Protein AF-A0A4Y9QVW7-F1 (afdb_monomer_lite)

Radius of gyration: 24.95 Å; chains: 1; bounding box: 63×27×60 Å

Foldseek 3Di:
DCVVVVVVVVVVVVVCVVPDDDDDDVVVVVCCVVVVPVVVVVVVVVVVCVVPVVPVCVVVVVVVVVVVVVVVVVVD

InterPro domains:
  IPR021426 Protein of unknown function DUF3073 [PF11273] (2-68)

Sequence (76 aa):
MGRGRQKAKHTKVARELKYFSPDTNYGALERELTHGDARVVDERLDEDLAKWPEYEASESDEYVDHYATEDEQKRA

Structure (mmCIF, N/CA/C/O backbone):
data_AF-A0A4Y9QVW7-F1
#
_entry.id   AF-A0A4Y9QVW7-F1
#
loop_
_atom_site.group_PDB
_atom_site.id
_atom_site.type_symbol
_atom_site.label_atom_id
_atom_site.label_alt_id
_atom_site.label_comp_id
_atom_site.label_asym_id
_atom_site.label_entity_id
_atom_site.label_seq_id
_atom_site.pdbx_PDB_ins_code
_atom_site.Cartn_x
_atom_site.Cartn_y
_atom_site.Cartn_z
_atom_site.occupancy
_atom_site.B_iso_or_equiv
_atom_site.auth_seq_id
_atom_site.auth_comp_id
_atom_site.auth_asym_id
_atom_site.auth_atom_id
_atom_site.pdbx_PDB_model_num
ATOM 1 N N . MET A 1 1 ? -19.850 1.982 35.191 1.00 63.59 1 MET A N 1
ATOM 2 C CA . MET A 1 1 ? -18.918 0.824 35.170 1.00 63.59 1 MET A CA 1
ATOM 3 C C . MET A 1 1 ? -18.538 0.306 33.759 1.00 63.59 1 MET A C 1
ATOM 5 O O . MET A 1 1 ? -17.984 -0.778 33.658 1.00 63.59 1 MET A O 1
ATOM 9 N N . GLY A 1 2 ? -18.739 1.050 32.653 1.00 76.62 2 GLY A N 1
ATOM 10 C CA . GLY A 1 2 ? -18.476 0.537 31.284 1.00 76.62 2 GLY A CA 1
ATOM 11 C C . GLY A 1 2 ? -17.168 0.975 30.599 1.00 76.62 2 GLY A C 1
ATOM 12 O O . GLY A 1 2 ? -16.756 0.361 29.615 1.00 76.62 2 GLY A O 1
ATOM 13 N N . ARG A 1 3 ? -16.480 2.006 31.114 1.00 84.94 3 ARG A N 1
ATOM 14 C CA . ARG A 1 3 ? -15.326 2.630 30.431 1.00 84.94 3 ARG A CA 1
ATOM 15 C C . ARG A 1 3 ? -14.107 1.714 30.279 1.00 84.94 3 ARG A C 1
ATOM 17 O O . ARG A 1 3 ? -13.451 1.760 29.246 1.00 84.94 3 ARG A O 1
ATOM 24 N N . GLY A 1 4 ? -13.811 0.860 31.262 1.00 91.94 4 GLY A N 1
ATOM 25 C CA . GLY A 1 4 ? -12.648 -0.042 31.204 1.00 91.94 4 GLY A CA 1
ATOM 26 C C . GLY A 1 4 ? -12.747 -1.077 30.078 1.00 91.94 4 GLY A C 1
ATOM 27 O O . GLY A 1 4 ? -11.771 -1.331 29.378 1.00 91.94 4 GLY A O 1
ATOM 28 N N . ARG A 1 5 ? -13.954 -1.607 29.837 1.00 90.62 5 ARG A N 1
ATOM 29 C CA . ARG A 1 5 ? -14.215 -2.553 28.742 1.00 90.62 5 ARG A CA 1
ATOM 30 C C . ARG A 1 5 ? -14.118 -1.881 27.377 1.00 90.62 5 ARG A C 1
ATOM 32 O O . ARG A 1 5 ? -13.530 -2.458 26.470 1.00 90.62 5 ARG A O 1
ATOM 39 N N . GLN A 1 6 ? -14.652 -0.665 27.241 1.00 94.50 6 GLN A N 1
ATOM 40 C CA . GLN A 1 6 ? -14.491 0.124 26.017 1.00 94.50 6 GLN A CA 1
ATOM 41 C C . GLN A 1 6 ? -13.013 0.416 25.753 1.00 94.50 6 GLN A C 1
ATOM 43 O O . GLN A 1 6 ? -12.531 0.124 24.665 1.00 94.50 6 GLN A O 1
ATOM 48 N N . LYS A 1 7 ? -12.266 0.883 26.763 1.00 93.50 7 LYS A N 1
ATOM 49 C CA . LYS A 1 7 ? -10.826 1.148 26.638 1.00 93.50 7 LYS A CA 1
ATOM 50 C C . LYS A 1 7 ? -10.059 -0.096 26.183 1.00 93.50 7 LYS A C 1
ATOM 52 O O . LYS A 1 7 ? -9.272 -0.004 25.252 1.00 93.50 7 LYS A O 1
ATOM 57 N N . ALA A 1 8 ? -10.334 -1.261 26.771 1.00 94.94 8 ALA A N 1
ATOM 58 C CA . ALA A 1 8 ? -9.708 -2.516 26.356 1.00 94.94 8 ALA A CA 1
ATOM 59 C C . ALA A 1 8 ? -10.031 -2.885 24.894 1.00 94.94 8 ALA A C 1
ATOM 61 O O . ALA A 1 8 ? -9.125 -3.247 24.144 1.00 94.94 8 ALA A O 1
ATOM 62 N N . LYS A 1 9 ? -11.296 -2.745 24.470 1.00 95.81 9 LYS A N 1
ATOM 63 C CA . LYS A 1 9 ? -11.707 -2.983 23.076 1.00 95.81 9 LYS A CA 1
ATOM 64 C C . LYS A 1 9 ? -11.017 -2.022 22.105 1.00 95.81 9 LYS A C 1
ATOM 66 O O . LYS A 1 9 ? -10.476 -2.476 21.106 1.00 95.81 9 LYS A O 1
ATOM 71 N N . HIS A 1 10 ? -10.972 -0.728 22.419 1.00 96.44 10 HIS A N 1
ATOM 72 C CA . HIS A 1 10 ? -10.313 0.267 21.570 1.00 96.44 10 HIS A CA 1
ATOM 73 C C . HIS A 1 10 ? -8.806 0.034 21.468 1.00 96.44 10 HIS A C 1
ATOM 75 O O . HIS A 1 10 ? -8.268 0.106 20.372 1.00 96.44 10 HIS A O 1
ATOM 81 N N . THR A 1 11 ? -8.126 -0.314 22.566 1.00 95.62 11 THR A N 1
ATOM 82 C CA . THR A 1 11 ? -6.695 -0.651 22.519 1.00 95.62 11 THR A CA 1
ATOM 83 C C . THR A 1 11 ? -6.430 -1.877 21.647 1.00 95.62 11 THR A C 1
ATOM 85 O O . THR A 1 11 ? -5.429 -1.906 20.936 1.00 95.62 11 THR A O 1
ATOM 88 N N . LYS A 1 12 ? -7.313 -2.886 21.682 1.00 95.69 12 LYS A N 1
ATOM 89 C CA . LYS A 1 12 ? -7.202 -4.065 20.815 1.00 95.69 12 LYS A CA 1
ATOM 90 C C . LYS A 1 12 ? -7.325 -3.675 19.338 1.00 95.69 12 LYS A C 1
ATOM 92 O O . LYS A 1 12 ? -6.403 -3.951 18.582 1.00 95.69 12 LYS A O 1
ATOM 97 N N . VAL A 1 13 ? -8.384 -2.948 18.977 1.00 96.19 13 VAL A N 1
ATOM 98 C CA . VAL A 1 13 ? -8.604 -2.463 17.601 1.00 96.19 13 VAL A CA 1
ATOM 99 C C . VAL A 1 13 ? -7.457 -1.564 17.136 1.00 96.19 13 VAL A C 1
ATOM 101 O O . VAL A 1 13 ? -6.976 -1.701 16.023 1.00 96.19 13 VAL A O 1
ATOM 104 N N . ALA A 1 14 ? -6.958 -0.673 17.993 1.00 96.56 14 ALA A N 1
ATOM 105 C CA . ALA A 1 14 ? -5.848 0.209 17.646 1.00 96.56 14 ALA A CA 1
ATOM 106 C C . ALA A 1 14 ? -4.552 -0.564 17.355 1.00 96.56 14 ALA A C 1
ATOM 108 O O . ALA A 1 14 ? -3.798 -0.176 16.469 1.00 96.56 14 ALA A O 1
ATOM 109 N N . ARG A 1 15 ? -4.282 -1.655 18.085 1.00 97.00 15 ARG A N 1
ATOM 110 C CA . ARG A 1 15 ? -3.138 -2.531 17.786 1.00 97.00 15 ARG A CA 1
ATOM 111 C C . ARG A 1 15 ? -3.349 -3.296 16.492 1.00 97.00 15 ARG A C 1
ATOM 113 O O . ARG A 1 15 ? -2.414 -3.358 15.708 1.00 97.00 15 ARG A O 1
ATOM 120 N N . GLU A 1 16 ? -4.545 -3.839 16.280 1.00 94.81 16 GLU A N 1
ATOM 121 C CA . GLU A 1 16 ? -4.896 -4.486 15.015 1.00 94.81 16 GLU A CA 1
ATOM 122 C C . GLU A 1 16 ? -4.640 -3.521 13.861 1.00 94.81 16 GLU A C 1
ATOM 124 O O . GLU A 1 16 ? -3.852 -3.855 13.001 1.00 94.81 16 GLU A O 1
ATOM 129 N N . LEU A 1 17 ? -5.144 -2.285 13.915 1.00 95.44 17 LEU A N 1
ATOM 130 C CA . LEU A 1 17 ? -4.908 -1.268 12.884 1.00 95.44 17 LEU A CA 1
ATOM 131 C C . LEU A 1 17 ? -3.434 -0.868 12.733 1.00 95.44 17 LEU A C 1
ATOM 133 O O . LEU A 1 17 ? -2.966 -0.690 11.615 1.00 95.44 17 LEU A O 1
ATOM 137 N N . LYS A 1 18 ? -2.690 -0.720 13.837 1.00 96.50 18 LYS A N 1
ATOM 138 C CA . LYS A 1 18 ? -1.271 -0.326 13.793 1.00 96.50 18 LYS A CA 1
ATOM 139 C C . LYS A 1 18 ? -0.397 -1.382 13.115 1.00 96.50 18 LYS A C 1
ATOM 141 O O . LYS A 1 18 ? 0.582 -1.030 12.466 1.00 96.50 18 LYS A O 1
ATOM 146 N N . TYR A 1 19 ? -0.711 -2.653 13.336 1.00 96.12 19 TYR A N 1
ATOM 147 C CA . TYR A 1 19 ? 0.058 -3.787 12.826 1.00 96.12 19 TYR A CA 1
ATOM 148 C C . TYR A 1 19 ? -0.671 -4.523 11.696 1.00 96.12 19 TYR A C 1
ATOM 150 O O . TYR A 1 19 ? -0.260 -5.616 11.314 1.00 96.12 19 TYR A O 1
ATOM 158 N N . PHE A 1 20 ? -1.750 -3.941 11.169 1.00 95.19 20 PHE A N 1
ATOM 159 C CA . PHE A 1 20 ? -2.475 -4.482 10.034 1.00 95.19 20 PHE A CA 1
ATOM 160 C C . PHE A 1 20 ? -1.658 -4.208 8.779 1.00 95.19 20 PHE A C 1
ATOM 162 O O . PHE A 1 20 ? -1.492 -3.058 8.374 1.00 95.19 20 PHE A O 1
ATOM 169 N N . SER A 1 21 ? -1.167 -5.279 8.169 1.00 92.75 21 SER A N 1
ATOM 170 C CA . SER A 1 21 ? -0.731 -5.249 6.782 1.00 92.75 21 SER A CA 1
ATOM 171 C C . SER A 1 21 ? -1.884 -5.789 5.943 1.00 92.75 21 SER A C 1
ATOM 173 O O . SER A 1 21 ? -2.273 -6.937 6.164 1.00 92.75 21 SER A O 1
ATOM 175 N N . PRO A 1 22 ? -2.465 -5.000 5.028 1.00 91.69 22 PRO A N 1
ATOM 176 C CA . PRO A 1 22 ? -3.440 -5.528 4.089 1.00 91.69 22 PRO A CA 1
ATOM 177 C C . PRO A 1 22 ? -2.787 -6.588 3.197 1.00 91.69 22 PRO A C 1
ATOM 179 O O . PRO A 1 22 ? -1.634 -6.437 2.787 1.00 91.69 22 PRO A O 1
ATOM 182 N N . ASP A 1 23 ? -3.540 -7.641 2.882 1.00 90.12 23 ASP A N 1
ATOM 183 C CA . ASP A 1 23 ? -3.123 -8.623 1.887 1.00 90.12 23 ASP A CA 1
ATOM 184 C C . ASP A 1 23 ? -3.156 -7.978 0.499 1.00 90.12 23 ASP A C 1
ATOM 186 O O . ASP A 1 23 ? -4.156 -7.382 0.082 1.00 90.12 23 ASP A O 1
ATOM 190 N N . THR A 1 24 ? -2.054 -8.092 -0.231 1.00 91.69 24 THR A N 1
ATOM 191 C CA . THR A 1 24 ? -1.936 -7.574 -1.591 1.00 91.69 24 THR A CA 1
ATOM 192 C C . THR A 1 24 ? -2.496 -8.588 -2.586 1.00 91.69 24 THR A C 1
ATOM 194 O O . THR A 1 24 ? -2.098 -9.752 -2.624 1.00 91.69 24 THR A O 1
ATOM 197 N N . ASN A 1 25 ? -3.432 -8.154 -3.435 1.00 92.75 25 ASN A N 1
ATOM 198 C CA . ASN A 1 25 ? -3.953 -9.005 -4.503 1.00 92.75 25 ASN A CA 1
ATOM 199 C C . ASN A 1 25 ? -3.017 -8.963 -5.720 1.00 92.75 25 ASN A C 1
ATOM 201 O O . ASN A 1 25 ? -3.181 -8.131 -6.613 1.00 92.75 25 ASN A O 1
ATOM 205 N N . TYR A 1 26 ? -2.058 -9.887 -5.761 1.00 92.56 26 TYR A N 1
ATOM 206 C CA . TYR A 1 26 ? -1.078 -9.984 -6.847 1.00 92.56 26 TYR A CA 1
ATOM 207 C C . TYR A 1 26 ? -1.711 -10.182 -8.233 1.00 92.56 26 TYR A C 1
ATOM 209 O O . TYR A 1 26 ? -1.242 -9.594 -9.200 1.00 92.56 26 TYR A O 1
ATOM 217 N N . GLY A 1 27 ? -2.814 -10.929 -8.340 1.00 93.94 27 GLY A N 1
ATOM 218 C CA . GLY A 1 27 ? -3.492 -11.136 -9.626 1.00 93.94 27 GLY A CA 1
ATOM 219 C C . GLY A 1 27 ? -4.228 -9.893 -10.138 1.00 93.94 27 GLY A C 1
ATOM 220 O O . GLY A 1 27 ? -4.399 -9.714 -11.340 1.00 93.94 27 GLY A O 1
ATOM 221 N N . ALA A 1 28 ? -4.677 -9.009 -9.242 1.00 89.00 28 ALA A N 1
ATOM 222 C CA . ALA A 1 28 ? -5.207 -7.707 -9.641 1.00 89.00 28 ALA A CA 1
ATOM 223 C C . ALA A 1 28 ? -4.088 -6.774 -10.122 1.00 89.00 28 ALA A C 1
ATOM 225 O O . ALA A 1 28 ? -4.246 -6.159 -11.173 1.00 89.00 28 ALA A O 1
ATOM 226 N N . LEU A 1 29 ? -2.963 -6.749 -9.400 1.00 89.25 29 LEU A N 1
ATOM 227 C CA . LEU A 1 29 ? -1.778 -5.971 -9.761 1.00 89.25 29 LEU A CA 1
ATOM 228 C C . LEU A 1 29 ? -1.228 -6.371 -11.134 1.00 89.25 29 LEU A C 1
ATOM 230 O O . LEU A 1 29 ? -0.974 -5.515 -11.971 1.00 89.25 29 LEU A O 1
ATOM 234 N N . GLU A 1 30 ? -1.084 -7.669 -11.393 1.00 89.00 30 GLU A N 1
ATOM 235 C CA . GLU A 1 30 ? -0.581 -8.167 -12.675 1.00 89.00 30 GLU A CA 1
ATOM 236 C C . GLU A 1 30 ? -1.463 -7.719 -13.846 1.00 89.00 30 GLU A C 1
ATOM 238 O O . GLU A 1 30 ? -0.955 -7.293 -14.882 1.00 89.00 30 GLU A O 1
ATOM 243 N N . ARG A 1 31 ? -2.792 -7.752 -13.684 1.00 88.81 31 ARG A N 1
ATOM 244 C CA . ARG A 1 31 ? -3.716 -7.264 -14.718 1.00 88.81 31 ARG A CA 1
ATOM 245 C C . ARG A 1 31 ? -3.550 -5.773 -14.977 1.00 88.81 31 ARG A C 1
ATOM 247 O O . ARG A 1 31 ? -3.561 -5.378 -16.134 1.00 88.81 31 ARG A O 1
ATOM 254 N N . GLU A 1 32 ? -3.383 -4.965 -13.937 1.00 87.44 32 GLU A N 1
ATOM 255 C CA . GLU A 1 32 ? -3.143 -3.526 -14.083 1.00 87.44 32 GLU A CA 1
ATOM 256 C C . GLU A 1 32 ? -1.812 -3.243 -14.789 1.00 87.44 32 GLU A C 1
ATOM 258 O O . GLU A 1 32 ? -1.771 -2.429 -15.704 1.00 87.44 32 GLU A O 1
ATOM 263 N N . LEU A 1 33 ? -0.750 -3.973 -14.442 1.00 85.06 33 LEU A N 1
ATOM 264 C CA . LEU A 1 33 ? 0.562 -3.825 -15.079 1.00 85.06 33 LEU A CA 1
ATOM 265 C C . LEU A 1 33 ? 0.568 -4.274 -16.544 1.00 85.06 33 LEU A C 1
ATOM 267 O O . LEU A 1 33 ? 1.245 -3.675 -17.370 1.00 85.06 33 LEU A O 1
ATOM 271 N N . THR A 1 34 ? -0.178 -5.328 -16.875 1.00 82.44 34 THR A N 1
ATOM 272 C CA . THR A 1 34 ? -0.220 -5.886 -18.238 1.00 82.44 34 THR A CA 1
ATOM 273 C C . THR A 1 34 ? -1.216 -5.184 -19.158 1.00 82.44 34 THR A C 1
ATOM 275 O O . THR A 1 34 ? -1.037 -5.218 -20.372 1.00 82.44 34 THR A O 1
ATOM 278 N N . HIS A 1 35 ? -2.270 -4.576 -18.606 1.00 74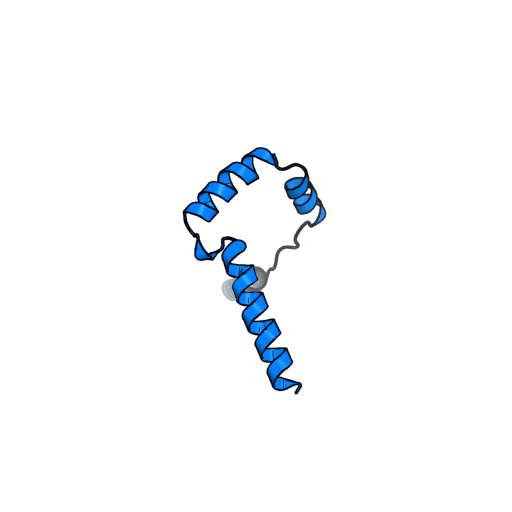.81 35 HIS A N 1
ATOM 279 C CA . HIS A 1 35 ? -3.321 -3.894 -19.373 1.00 74.81 35 HIS A CA 1
ATOM 280 C C . HIS A 1 35 ? -3.271 -2.367 -19.240 1.00 74.81 35 HIS A C 1
ATOM 282 O O . HIS A 1 35 ? -4.053 -1.679 -19.898 1.00 74.81 35 H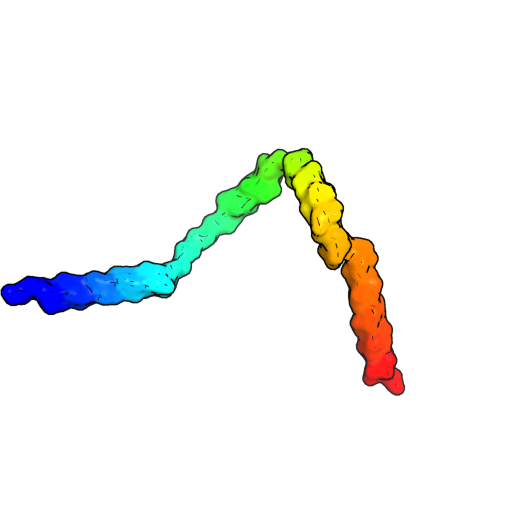IS A O 1
ATOM 288 N N . GLY A 1 36 ? -2.383 -1.830 -18.399 1.00 65.75 36 GLY A N 1
ATOM 289 C CA . GLY A 1 36 ? -2.054 -0.413 -18.377 1.00 65.75 36 GLY A CA 1
ATOM 290 C C . GLY A 1 36 ? -1.536 -0.006 -19.750 1.00 65.75 36 GLY A C 1
ATOM 291 O O . GLY A 1 36 ? -0.684 -0.684 -20.319 1.00 65.75 36 GLY A O 1
ATOM 292 N N . ASP A 1 37 ? -2.114 1.051 -20.312 1.00 64.12 37 ASP A N 1
ATOM 293 C CA . ASP A 1 37 ? -1.821 1.536 -21.657 1.00 64.12 37 ASP A CA 1
ATOM 294 C C . ASP A 1 37 ? -0.315 1.817 -21.778 1.00 64.12 37 ASP A C 1
ATOM 296 O O . ASP A 1 37 ? 0.177 2.835 -21.292 1.00 64.12 37 ASP A O 1
ATOM 300 N N . ALA A 1 38 ? 0.435 0.880 -22.369 1.00 61.62 38 ALA A N 1
ATOM 301 C CA . ALA A 1 38 ? 1.899 0.914 -22.415 1.00 61.62 38 ALA A CA 1
ATOM 302 C C . ALA A 1 38 ? 2.438 2.220 -23.026 1.00 61.62 38 ALA A C 1
ATOM 304 O O . ALA A 1 38 ? 3.545 2.638 -22.713 1.00 61.62 38 ALA A O 1
ATOM 305 N N . ARG A 1 39 ? 1.619 2.900 -23.840 1.00 60.56 39 ARG A N 1
ATOM 306 C CA . ARG A 1 39 ? 1.923 4.207 -24.434 1.00 60.56 39 ARG A CA 1
ATOM 307 C C . ARG A 1 39 ? 1.970 5.354 -23.421 1.00 60.56 39 ARG A C 1
ATOM 309 O O . ARG A 1 39 ? 2.785 6.248 -23.574 1.00 60.56 39 ARG A O 1
ATOM 316 N N . VAL A 1 40 ? 1.124 5.328 -22.390 1.00 61.34 40 VAL A N 1
ATOM 317 C CA . VAL A 1 40 ? 1.076 6.379 -21.351 1.00 61.34 40 VAL A CA 1
ATOM 318 C C . VAL A 1 40 ? 2.245 6.239 -20.371 1.00 61.34 40 VAL A C 1
ATOM 320 O O . VAL A 1 40 ? 2.687 7.220 -19.778 1.00 61.34 40 VAL A O 1
ATOM 323 N N . VAL A 1 41 ? 2.747 5.014 -20.190 1.00 64.94 41 VAL A N 1
ATOM 324 C CA . VAL A 1 41 ? 3.925 4.741 -19.355 1.00 64.94 41 VAL A CA 1
ATOM 325 C C . VAL A 1 41 ? 5.194 5.271 -20.021 1.00 64.94 41 VAL A C 1
ATOM 327 O O . VAL A 1 41 ? 6.023 5.835 -19.321 1.00 64.94 41 VAL A O 1
ATOM 330 N N . ASP A 1 42 ? 5.306 5.146 -21.345 1.00 71.31 42 ASP A N 1
ATOM 331 C CA . ASP A 1 42 ? 6.475 5.570 -22.131 1.00 71.31 42 ASP A CA 1
ATOM 332 C C . ASP A 1 42 ? 6.680 7.097 -22.078 1.00 71.31 42 ASP A C 1
ATOM 334 O O . ASP A 1 42 ? 7.723 7.576 -21.646 1.00 71.31 42 ASP A O 1
ATOM 338 N N . GLU A 1 43 ? 5.632 7.880 -22.370 1.00 77.38 43 GLU A N 1
ATOM 339 C CA . GLU A 1 43 ? 5.704 9.354 -22.332 1.00 77.38 43 GLU A CA 1
ATOM 340 C C . GLU A 1 43 ? 6.056 9.887 -20.936 1.00 77.38 43 GLU A C 1
ATOM 342 O O . GLU A 1 43 ? 6.851 10.813 -20.782 1.00 77.38 43 GLU A O 1
ATOM 347 N N . ARG A 1 44 ? 5.475 9.285 -19.895 1.00 81.25 44 ARG A N 1
ATOM 348 C CA . ARG A 1 44 ? 5.745 9.683 -18.513 1.00 81.25 44 ARG A CA 1
ATOM 349 C C . ARG A 1 44 ? 7.147 9.277 -18.058 1.00 81.25 44 ARG A C 1
ATOM 351 O O . ARG A 1 44 ? 7.754 9.992 -17.265 1.00 81.25 44 ARG A O 1
ATOM 358 N N . LEU A 1 45 ? 7.640 8.137 -18.535 1.00 82.38 45 LEU A N 1
ATOM 359 C CA . LEU A 1 45 ? 8.981 7.653 -18.235 1.00 82.38 45 LEU A CA 1
ATOM 360 C C . LEU A 1 45 ? 10.039 8.592 -18.822 1.00 82.38 45 LEU A C 1
ATOM 362 O O . LEU A 1 45 ? 10.964 8.965 -18.106 1.00 82.38 45 LEU A O 1
ATOM 366 N N . ASP A 1 46 ? 9.861 9.035 -20.067 1.00 83.94 46 ASP A N 1
ATOM 367 C CA . ASP A 1 46 ? 10.759 9.994 -20.718 1.00 83.94 46 ASP A CA 1
ATOM 368 C C . ASP A 1 46 ? 10.824 11.334 -19.959 1.00 83.94 46 ASP A C 1
ATOM 370 O O . ASP A 1 46 ? 11.904 11.893 -19.747 1.00 83.94 46 ASP A O 1
ATOM 374 N N . GLU A 1 47 ? 9.680 11.844 -19.489 1.00 86.69 47 GLU A N 1
ATOM 375 C CA . GLU A 1 47 ? 9.619 13.060 -18.666 1.00 86.69 47 GLU A CA 1
ATOM 376 C C . GLU A 1 47 ? 10.318 12.893 -17.307 1.00 86.69 47 GLU A C 1
ATOM 378 O O . GLU A 1 47 ? 11.039 13.792 -16.856 1.00 86.69 47 GLU A O 1
ATOM 383 N N . ASP A 1 48 ? 10.106 11.754 -16.642 1.00 86.19 48 ASP A N 1
ATOM 384 C CA . ASP A 1 48 ? 10.717 11.454 -15.347 1.00 86.19 48 ASP A CA 1
ATOM 385 C C . ASP A 1 48 ? 12.245 11.287 -15.476 1.00 86.19 48 ASP A C 1
ATOM 387 O O . ASP A 1 48 ? 12.980 11.812 -14.634 1.00 86.19 48 ASP A O 1
ATOM 391 N N . LEU A 1 49 ? 12.728 10.652 -16.551 1.00 86.75 49 LEU A N 1
ATOM 392 C CA . LEU A 1 49 ? 14.156 10.517 -16.869 1.00 86.75 49 LEU A CA 1
ATOM 393 C C . LEU A 1 49 ? 14.812 11.872 -17.156 1.00 86.75 49 LEU A C 1
ATOM 395 O O . LEU A 1 49 ? 15.872 12.174 -16.614 1.00 86.75 49 LEU A O 1
ATOM 399 N N . ALA A 1 50 ? 14.156 12.741 -17.928 1.00 87.88 50 ALA A N 1
ATOM 400 C CA . ALA A 1 50 ? 14.661 14.090 -18.188 1.00 87.88 50 ALA A CA 1
ATOM 401 C C . ALA A 1 50 ? 14.735 14.953 -16.914 1.00 87.88 50 ALA A C 1
ATOM 403 O O . ALA A 1 50 ? 15.594 15.830 -16.787 1.00 87.88 50 ALA A O 1
ATOM 404 N N . LYS A 1 51 ? 13.823 14.726 -15.962 1.00 90.69 51 LYS A N 1
ATOM 405 C CA . LYS A 1 51 ? 13.789 15.429 -14.674 1.00 90.69 51 LYS A CA 1
ATOM 406 C C . LYS A 1 51 ? 14.848 14.921 -13.698 1.00 90.69 51 LYS A C 1
ATOM 408 O O . LYS A 1 51 ? 15.352 15.711 -12.897 1.00 90.69 51 LYS A O 1
ATOM 413 N N . TRP A 1 52 ? 15.160 13.631 -13.753 1.00 87.44 52 TRP A N 1
ATOM 414 C CA . TRP A 1 52 ? 16.111 12.971 -12.865 1.00 87.44 52 TRP A CA 1
ATOM 415 C C . TRP A 1 52 ? 17.133 12.152 -13.665 1.00 87.44 52 TRP A C 1
ATOM 417 O O . TRP A 1 52 ? 17.110 10.921 -13.609 1.00 87.44 52 TRP A O 1
ATOM 427 N N . PRO A 1 53 ? 18.053 12.824 -14.380 1.00 82.38 53 PRO A N 1
ATOM 428 C CA . PRO A 1 53 ? 19.006 12.160 -15.269 1.00 82.38 53 PRO A CA 1
ATOM 429 C C . PRO A 1 53 ? 19.944 11.181 -14.546 1.00 82.38 53 PRO A C 1
ATOM 431 O O . PRO A 1 53 ? 20.423 10.246 -15.167 1.00 82.38 53 PRO A O 1
ATOM 434 N N . GLU A 1 54 ? 20.130 11.319 -13.227 1.00 79.88 54 GLU A N 1
ATOM 435 C CA . GLU A 1 54 ? 20.906 10.372 -12.401 1.00 79.88 54 GLU A CA 1
ATOM 436 C C . GLU A 1 54 ? 20.339 8.934 -12.381 1.00 79.88 54 GLU A C 1
ATOM 438 O O . GLU A 1 54 ? 21.024 7.995 -11.982 1.00 79.88 54 GLU A O 1
ATOM 443 N N . TYR A 1 55 ? 19.074 8.747 -12.778 1.00 77.06 55 TYR A N 1
ATOM 444 C CA . TYR A 1 55 ? 18.441 7.426 -12.906 1.00 77.06 55 TYR A CA 1
ATOM 445 C C . TYR A 1 55 ? 18.376 6.936 -14.356 1.00 77.06 55 TYR A C 1
ATOM 447 O O . TYR A 1 55 ? 17.798 5.876 -14.615 1.00 77.06 55 TYR A O 1
ATOM 455 N N . GLU A 1 56 ? 18.938 7.683 -15.309 1.00 81.06 56 GLU A N 1
ATOM 456 C CA . GLU A 1 56 ? 19.069 7.215 -16.682 1.00 81.06 56 GLU A CA 1
ATOM 457 C C . GLU A 1 56 ? 20.003 6.002 -16.706 1.00 81.06 56 GLU A C 1
ATOM 459 O O . GLU A 1 56 ? 21.133 6.035 -16.215 1.00 81.06 56 GLU A O 1
ATOM 464 N N . ALA A 1 57 ? 19.523 4.894 -17.273 1.00 68.62 57 ALA A N 1
ATOM 465 C CA . ALA A 1 57 ? 20.239 3.620 -17.264 1.00 68.62 57 ALA A CA 1
ATOM 466 C C . ALA A 1 57 ? 21.659 3.707 -17.868 1.00 68.62 57 ALA A C 1
ATOM 468 O O . ALA A 1 57 ? 22.508 2.881 -17.534 1.00 68.62 57 ALA A O 1
ATOM 469 N N . SER A 1 58 ? 21.951 4.722 -18.686 1.00 63.47 58 SER A N 1
ATOM 470 C CA . SER A 1 58 ? 23.289 4.986 -19.223 1.00 63.47 58 SER A CA 1
ATOM 471 C C . SER A 1 58 ? 24.354 5.287 -18.160 1.00 63.47 58 SER A C 1
ATOM 473 O O . SER A 1 58 ? 25.500 4.904 -18.366 1.00 63.47 58 SER A O 1
ATOM 475 N N . GLU A 1 59 ? 24.012 5.918 -17.029 1.00 56.22 59 GLU A N 1
ATOM 476 C CA . GLU A 1 59 ? 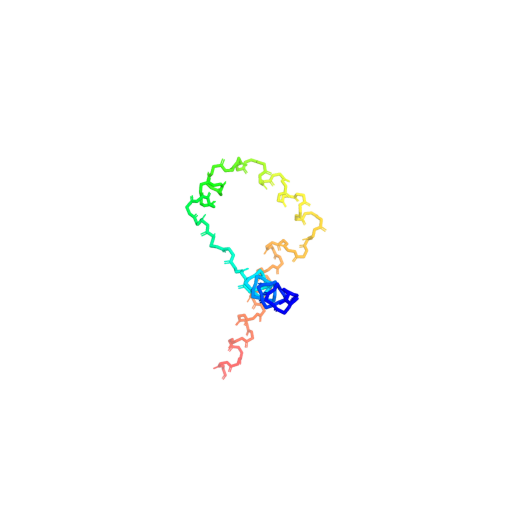24.955 6.115 -15.905 1.00 56.22 59 GLU A CA 1
ATOM 477 C C . GLU A 1 59 ? 25.105 4.843 -15.050 1.00 56.22 59 GLU A C 1
ATOM 479 O O . GLU A 1 59 ? 26.136 4.615 -14.414 1.00 56.22 59 GLU A O 1
ATOM 484 N N . SER A 1 60 ? 24.095 3.968 -15.051 1.00 54.34 60 SER A N 1
ATOM 485 C CA . SER A 1 60 ? 24.124 2.732 -14.262 1.00 54.34 60 SER A CA 1
ATOM 486 C C . SER A 1 60 ? 25.083 1.672 -14.819 1.00 54.34 60 SER A C 1
ATOM 488 O O . SER A 1 60 ? 25.702 0.955 -14.033 1.00 54.34 60 SER A O 1
ATOM 490 N N . ASP A 1 61 ? 25.279 1.612 -16.142 1.00 59.12 61 ASP A N 1
ATOM 491 C CA . ASP A 1 61 ? 26.265 0.717 -16.769 1.00 59.12 61 ASP A CA 1
ATOM 492 C C . ASP A 1 61 ? 27.709 1.102 -16.387 1.00 59.12 61 ASP A C 1
ATOM 494 O O . ASP A 1 61 ? 28.534 0.222 -16.140 1.00 59.12 61 ASP A O 1
ATOM 498 N N . GLU A 1 62 ? 28.005 2.400 -16.241 1.00 57.69 62 GLU A N 1
ATOM 499 C CA . GLU A 1 62 ? 29.306 2.892 -15.753 1.00 57.69 62 GLU A CA 1
ATOM 500 C C . GLU A 1 62 ? 29.531 2.530 -14.272 1.00 57.69 62 GLU A C 1
ATOM 502 O O . GLU A 1 62 ? 30.624 2.118 -13.874 1.00 57.69 62 GLU A O 1
ATOM 507 N N . TYR A 1 63 ? 28.479 2.597 -13.450 1.00 63.06 63 TYR A N 1
ATOM 508 C CA . TYR A 1 63 ? 28.533 2.165 -12.052 1.00 63.06 63 TYR A CA 1
ATOM 509 C C . TYR A 1 63 ? 28.779 0.652 -11.925 1.00 63.06 63 TYR A C 1
ATOM 511 O O . TYR A 1 63 ? 29.611 0.226 -11.124 1.00 63.06 63 TYR A O 1
ATOM 519 N N . VAL A 1 64 ? 28.100 -0.180 -12.722 1.00 65.19 64 VAL A N 1
ATOM 520 C CA . VAL A 1 64 ? 28.285 -1.644 -12.710 1.00 65.19 64 VAL A CA 1
ATOM 521 C C . VAL A 1 64 ? 29.698 -2.039 -13.159 1.00 65.19 64 VAL A C 1
ATOM 523 O O . VAL A 1 64 ? 30.295 -2.926 -12.544 1.00 65.19 64 VAL A O 1
ATOM 526 N N . ASP A 1 65 ? 30.267 -1.354 -14.155 1.00 66.75 65 ASP A N 1
ATOM 527 C CA . ASP A 1 65 ? 31.648 -1.573 -14.611 1.00 66.75 65 ASP A CA 1
ATOM 528 C C . ASP A 1 65 ? 32.687 -1.245 -13.516 1.00 66.75 65 ASP A C 1
ATOM 530 O O . ASP A 1 65 ? 33.632 -2.006 -13.278 1.00 66.75 65 ASP A O 1
ATOM 534 N N . HIS A 1 66 ? 32.472 -0.177 -12.738 1.00 62.34 66 HIS A N 1
ATOM 535 C CA . HIS A 1 66 ? 33.347 0.173 -11.611 1.00 62.34 66 HIS A CA 1
ATOM 536 C C . HIS A 1 66 ? 33.371 -0.909 -10.512 1.00 62.34 66 HIS A C 1
ATOM 538 O O . HIS A 1 66 ? 34.425 -1.225 -9.958 1.00 62.34 66 HIS A O 1
ATOM 544 N N . TYR A 1 67 ? 32.227 -1.522 -10.189 1.00 64.94 67 TYR A N 1
ATOM 545 C CA . TYR A 1 67 ? 32.194 -2.618 -9.209 1.00 64.94 67 TYR A CA 1
ATOM 546 C C . TYR A 1 67 ? 32.753 -3.928 -9.766 1.00 64.94 67 TYR A C 1
ATOM 548 O O . TYR A 1 67 ? 33.410 -4.661 -9.027 1.00 64.94 67 TYR A O 1
ATOM 556 N N . ALA A 1 68 ? 32.534 -4.216 -11.052 1.00 73.38 68 ALA A N 1
ATOM 557 C CA . ALA A 1 68 ? 33.094 -5.397 -11.703 1.00 73.38 68 ALA A CA 1
ATOM 558 C C . ALA A 1 68 ? 34.633 -5.355 -11.727 1.00 73.38 68 ALA A C 1
ATOM 560 O O . ALA A 1 68 ? 35.290 -6.336 -11.375 1.00 73.38 68 ALA A O 1
ATOM 561 N N . THR A 1 69 ? 35.214 -4.200 -12.062 1.00 66.56 69 THR A N 1
ATOM 562 C CA . THR A 1 69 ? 36.672 -4.009 -12.109 1.00 66.56 69 THR A CA 1
ATOM 563 C C . THR A 1 69 ? 37.335 -4.040 -10.726 1.00 66.56 69 THR A C 1
ATOM 565 O O . THR A 1 69 ? 38.424 -4.604 -10.585 1.00 66.56 69 THR A O 1
ATOM 568 N N . GLU A 1 70 ? 36.698 -3.503 -9.678 1.00 66.69 70 GLU A N 1
ATOM 569 C CA . GLU A 1 70 ? 37.206 -3.618 -8.301 1.00 66.69 70 GLU A CA 1
ATOM 570 C C . GLU A 1 70 ? 37.245 -5.067 -7.792 1.00 66.69 70 GLU A C 1
ATOM 572 O O . GLU A 1 70 ? 38.172 -5.448 -7.068 1.00 66.69 70 GLU A O 1
ATOM 577 N N . ASP A 1 71 ? 36.229 -5.867 -8.121 1.00 70.38 71 ASP A N 1
ATOM 578 C CA . ASP A 1 71 ? 36.136 -7.257 -7.665 1.00 70.38 71 ASP A CA 1
ATOM 579 C C . ASP A 1 71 ? 37.191 -8.143 -8.349 1.00 70.38 71 ASP A C 1
ATOM 581 O O . ASP A 1 71 ? 37.778 -9.022 -7.711 1.00 70.38 71 ASP A O 1
ATOM 585 N N . GLU A 1 72 ? 37.517 -7.867 -9.618 1.00 68.69 72 GLU A N 1
ATOM 586 C CA . GLU A 1 72 ? 38.619 -8.527 -10.328 1.00 68.69 72 GLU A CA 1
ATOM 587 C C . GLU A 1 72 ? 39.994 -8.190 -9.728 1.00 68.69 72 GLU A C 1
ATOM 589 O O . GLU A 1 72 ? 40.816 -9.090 -9.540 1.00 68.69 72 GLU A O 1
ATOM 594 N N . GLN A 1 73 ? 40.240 -6.930 -9.350 1.00 66.00 73 GLN A N 1
ATOM 595 C CA . GLN A 1 73 ? 41.504 -6.508 -8.727 1.00 66.00 73 GLN A CA 1
ATOM 596 C C . GLN A 1 73 ? 41.733 -7.120 -7.339 1.00 66.00 73 GLN A C 1
ATOM 598 O O . GLN A 1 73 ? 42.874 -7.378 -6.968 1.00 66.00 73 GLN A O 1
ATOM 603 N N . LYS A 1 74 ? 40.669 -7.374 -6.566 1.00 64.81 74 LYS A N 1
ATOM 604 C CA . LYS A 1 74 ? 40.764 -8.024 -5.243 1.00 64.81 74 LYS A CA 1
ATOM 605 C C . LYS A 1 74 ? 41.009 -9.533 -5.330 1.00 64.81 74 LYS A C 1
ATOM 607 O O . LYS A 1 74 ? 41.347 -10.150 -4.319 1.00 64.81 74 LYS A O 1
ATOM 612 N N . ARG A 1 75 ? 40.788 -10.137 -6.502 1.00 64.62 75 ARG A N 1
ATOM 613 C CA . ARG A 1 75 ? 40.917 -11.583 -6.729 1.00 64.62 75 ARG A CA 1
ATOM 614 C C . ARG A 1 75 ? 42.293 -12.001 -7.267 1.00 64.62 75 ARG A C 1
ATOM 616 O O . ARG A 1 75 ? 42.584 -13.198 -7.244 1.00 64.62 75 ARG A O 1
ATOM 623 N N . ALA A 1 76 ? 43.095 -11.051 -7.750 1.00 55.44 76 ALA A N 1
ATOM 624 C CA . ALA A 1 76 ? 44.476 -11.238 -8.209 1.00 55.44 76 ALA A CA 1
ATOM 625 C C . ALA A 1 76 ? 45.487 -11.082 -7.061 1.00 55.44 76 ALA A C 1
ATOM 627 O O . ALA A 1 76 ? 46.512 -11.802 -7.096 1.00 55.44 76 ALA A O 1
#

Organism: NCBI:txid2561933

Secondary structure (DSSP, 8-state):
--HHHHHHHHHHHHHHHHT-PPPP-HHHHHHHHHHS-HHHHHHHHHHHHHH-GGGSHHHHHHHHHHHHHHHHHHH-

pLDDT: mean 79.9, std 13.39, range [54.34, 97.0]

=== Feature glossary ===
The record interleaves many kinds of information about one protein. Here is each kind framed as the question it answers.

Q: What does the local fold look like, residue by residue?
A: The Foldseek 3Di string encodes local tertiary geometry as a 20-letter alphabet — one character per residue — derived from the relative positions of nearby Cα atoms. Unlike the amino-acid sequence, 3Di is a direct function of the 3D structure, so two proteins with the same fold have similar 3Di strings even at low sequence identity.

Q: Which residues are in helices, strands, or loops?
A: The SS8 string is DSSP's per-residue secondary-structure call. α-helix (H) means an i→i+4 H-bond ladder; β-strand (E) means the residue participates in a β-sheet; 3₁₀ (G) and π (I) are tighter and wider helices; T/S are turns/bends; '-' is loop.

Q: How big and how compact is the whole molecule?
A: Radius of gyra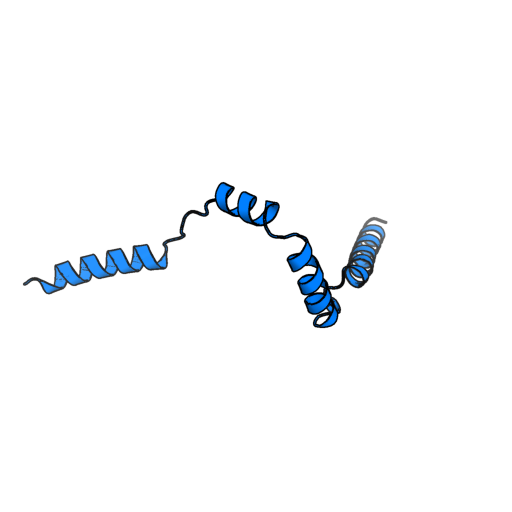tion (Rg) is the root-mean-square distance of Cα atoms from their centroid — a single number for overall size and compactness. A globular domain of N residues has Rg ≈ 2.2·N^0.38 Å; an extended or disordered chain has a much larger Rg. The Cα contact count is the number of residue pairs whose Cα atoms are within 8 Å and are more than four positions apart in sequence — a standard proxy for tertiary packing density. The bounding box is the smallest axis-aligned box enclosing all Cα atoms.

Q: Where is each backbone atom in 3D?
A: Structure coordinates are given as an mmCIF _atom_site loop: one row per atom with element, residue name, chain id, sequence number, and x/y/z position in Å. Only the four main-chain atoms per residue are included here; side chains are omitted to keep the record compact.

Q: What is the amino-acid chain?
A: Primary structure: the covalent order of the twenty standard amino acids along the backbone. Two proteins with the same sequence will (almost always) fold to the same structure; two with 30% identity often share a fold but not the details.

Q: What if only a Cα trace is available?
A: Three-state secondary structure (P-SEA) collapses the eight DSSP classes into helix (a), strand (b), and coil (c). P-SEA assigns these from Cα geometry alone — distances and angles —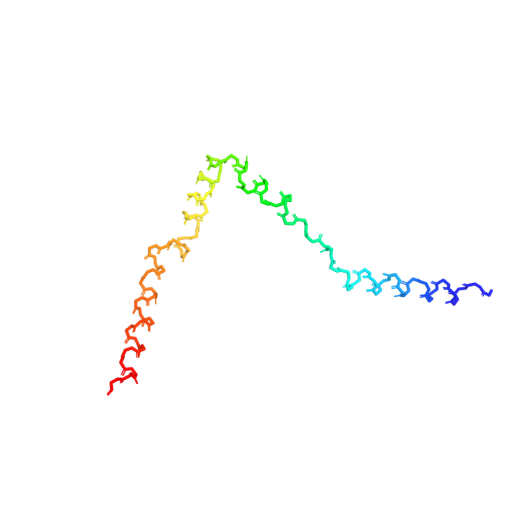 without requiring backbone oxygens, so it works on any Cα trace.

Q: What family and function is it annotated with?
A: Database cross-references. InterPro integrates a dozen domain/family signature databases into unified entries with residue-range hits. GO terms attach function/process/location labels with evidence codes. CATH codes position the fold in a four-level structural taxonomy. Organism is the NCBI-taxonomy species name.

Q: How confident is the AlphaFold model at each residue?
A: pLDDT is the predicted lDDT-Cα score: AlphaFold's confidence that the local environment of each residue (all inter-atomic distances within 15 Å) is correctly placed. It is a per-residue number between 0 and 100, with higher meaning more reliable.

Q: How mobile is each atom in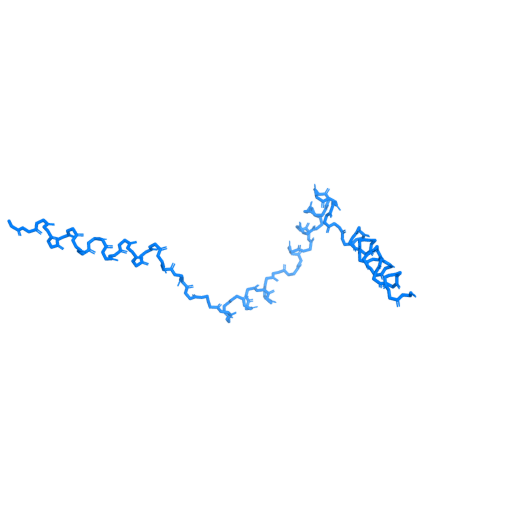 the crystal?
A: B-factor (Debye–Waller factor) reflects atomic displacement in the crystal lattice. It is an experimental observable (units Å²), not a prediction; low values mean the atom is pinned down, high values mean it moves or is heterogeneous across the crystal.

Q: Which residues are buried vs exposed?
A: SASA measures how much of the protein is reachable by solvent. It is computed by rolling a water-sized probe over the atomic surface and summing the exposed area (Å²). Per-residue SASA distinguishes core (buried, low SASA) from surface (exposed, high SASA) residues; total SASA is a whole-molecule size measure.

Q: What do the diagnostic plots show?
A: Plot images: a contact map (which residues are close in 3D, as an N×N binary image), a Ramachandran scatter (backbone torsion angles, revealing secondary-structure composition at a glance), and — for AlphaFold structures — a PAE heatmap (pairwise prediction confidence).

Q: What known structures does this most resemble?
A: The Foldseek neighbor list gives the closest experimentally determined structures in the PDB, ranked by structural alignment. TM-score near 1 means near-identical fold; near 0.3 means only rough topology match. This is how one finds what a novel AlphaFold prediction most resembles in the solved-structure universe.

Q: Are the domains correctly placed relative to each other?
A: Predicted aligned error is AlphaFold's pairwise confidence. Unlike pLDDT (per-residue), PAE is per-residue-pair and captures whether two parts of the structure are correctly placed relative to each other. Units are ångströms of expected positional error.

Q: What do the rendered images show?
A: Structure images are PyMOL renders from six orthogonal camera directions. Cartoon representation draws helices as coils and strands as arrows; sticks shows the backbone as bonds; surface shows the solvent-excluded envelope. Rainbow coloring maps sequence position to hue (blue→red, N→C); chain coloring assigns a distinct color per polypeptide.

Q: What are the backbone torsion angles?
A: φ (phi) and ψ (psi) are the two rotatable backbone dihedrals per residue: φ is the C(i-1)–N–Cα–C torsion, ψ is the N–Cα–C–N(i+1) torsion, both in degrees on (−180°, 180°]. α-helical residues cluster near (−60°, −45°); β-strand residues near (−120°, +130°). A Ramachandran plot is simply a scatter of (φ, ψ) for every residue.